Protein AF-A0A2M7BU93-F1 (afdb_monomer)

Secondary structure (DSSP, 8-state):
--EEEEEEEHHHHHHHHHHHT----HHHHHHHHHHHSEEEEEEEE----TT-HHHHHHHHHHHHT-SS------------

Mean predicted aligned error: 8.21 Å

Solvent-accessible surface area (backbone atoms only — not comparable to full-atom values): 4984 Å² total; per-residue (Å²): 114,62,76,43,74,45,79,41,59,44,51,64,50,50,54,51,27,62,77,71,74,46,79,84,59,63,67,62,52,49,51,52,48,55,77,68,24,44,65,78,46,61,44,62,45,49,75,61,56,98,83,40,64,68,59,52,51,52,48,48,61,62,49,78,73,41,96,78,48,79,74,62,79,50,74,66,74,77,90,122

Radius of gyration: 13.71 Å; Cα contacts (8 Å, |Δi|>4): 82; chains: 1; bounding box: 38×25×32 Å

Sequence (80 aa):
MPKAKVYIDGANVFYTQKDIGFSIDWEKTRKYLQESYDILEIRYYVGVKQDDEKMASYLIEIGKNSASSSAWWMNCQKDT

InterPro domains:
  IPR021139 NYN domain [PF01936] (4-55)

pLDDT: mean 76.22, std 20.26, range [31.7, 96.69]

Foldseek 3Di:
DAEDEAEEAVVVVVVVCVVVVHDDPLLVVVVVDVVVHNYPYHEYDDADDPPCVVSVVVCCVNVVPDPDYPHPHPHPPPPD

Nearest PDB structures (foldseek):
  2qip-assembly1_A-2  TM=6.230E-01  e=2.847E-01  Vibrio parahaemolyticus RIMD 2210633
  7o4o-assembly1_A  TM=4.520E-01  e=4.879E+00  Staphylococcus aureus

Organism: NCBI:txid1974808

Structure (mmCIF, N/CA/C/O backbone):
data_AF-A0A2M7BU93-F1
#
_entry.id   AF-A0A2M7BU93-F1
#
loop_
_atom_site.group_PDB
_atom_site.id
_atom_site.type_symbol
_atom_site.label_atom_id
_atom_site.label_alt_id
_atom_site.label_comp_id
_atom_site.label_asym_id
_atom_site.label_entity_id
_atom_site.label_seq_id
_atom_site.pdbx_PDB_ins_code
_atom_site.Cartn_x
_atom_site.Cartn_y
_atom_site.Cartn_z
_atom_site.occupancy
_atom_site.B_iso_or_equiv
_atom_site.auth_seq_id
_atom_site.auth_comp_id
_atom_site.auth_asym_id
_atom_site.auth_atom_id
_atom_site.pdbx_PDB_model_num
ATOM 1 N N . MET A 1 1 ? -13.959 -0.092 17.035 1.00 83.31 1 MET A N 1
ATOM 2 C CA . MET A 1 1 ? -13.610 -0.596 15.690 1.00 83.31 1 MET A CA 1
ATOM 3 C C . MET A 1 1 ? -12.692 -1.801 15.840 1.00 83.31 1 MET A C 1
ATOM 5 O O . MET A 1 1 ? -11.938 -1.824 16.810 1.00 83.31 1 MET A O 1
ATOM 9 N N . PRO A 1 2 ? -12.781 -2.817 14.966 1.00 93.38 2 PRO A N 1
ATOM 10 C CA . PRO A 1 2 ? -11.848 -3.941 14.978 1.00 93.38 2 PRO A CA 1
ATOM 11 C C . PRO A 1 2 ? -10.420 -3.464 14.692 1.00 93.38 2 PRO A C 1
ATOM 13 O O . PRO A 1 2 ? -10.211 -2.538 13.907 1.00 93.38 2 PRO A O 1
ATOM 16 N N . LYS A 1 3 ? -9.448 -4.103 15.347 1.00 96.69 3 LYS A N 1
ATOM 17 C CA . LYS A 1 3 ? -8.021 -3.819 15.167 1.00 96.69 3 LYS A CA 1
ATOM 18 C C . LYS A 1 3 ? -7.495 -4.512 13.922 1.00 96.69 3 LYS A C 1
ATOM 20 O O . LYS A 1 3 ? -7.795 -5.687 13.715 1.00 96.69 3 LYS A O 1
ATOM 25 N N . ALA A 1 4 ? -6.675 -3.819 13.140 1.00 96.44 4 ALA A N 1
ATOM 26 C CA . ALA A 1 4 ? -6.113 -4.368 11.911 1.00 96.44 4 ALA A CA 1
ATOM 27 C C . ALA A 1 4 ? -4.637 -3.995 11.718 1.00 96.44 4 ALA A C 1
ATOM 29 O O . A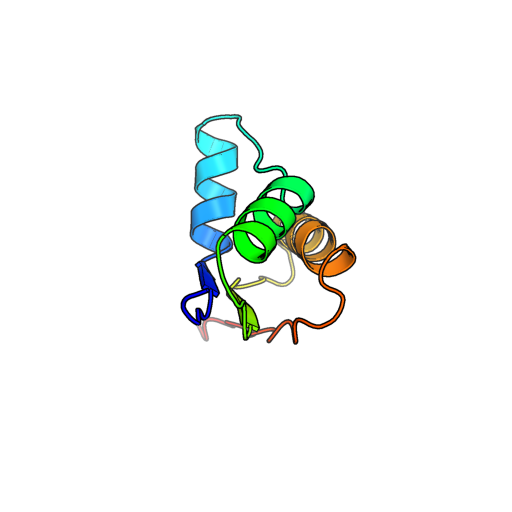LA A 1 4 ? -4.175 -2.935 12.141 1.00 96.44 4 ALA A O 1
ATOM 30 N N . LYS A 1 5 ? -3.902 -4.886 11.046 1.00 93.81 5 LYS A N 1
ATOM 31 C CA . LYS A 1 5 ? -2.573 -4.626 10.479 1.00 93.81 5 LYS A CA 1
ATOM 32 C C . LYS A 1 5 ? -2.645 -4.845 8.977 1.00 93.81 5 LYS A C 1
ATOM 34 O O . LYS A 1 5 ? -3.230 -5.833 8.537 1.00 93.81 5 LYS A O 1
ATOM 39 N N . VAL A 1 6 ? -2.058 -3.935 8.212 1.00 91.31 6 VAL A N 1
ATOM 40 C CA . VAL A 1 6 ? -2.137 -3.935 6.751 1.00 91.31 6 VAL A CA 1
ATOM 41 C C . VAL A 1 6 ? -0.751 -4.183 6.172 1.00 91.31 6 VAL A C 1
ATOM 43 O O . VAL A 1 6 ? 0.208 -3.488 6.505 1.00 91.31 6 VAL A O 1
ATOM 46 N N . TYR A 1 7 ? -0.657 -5.176 5.295 1.00 90.81 7 TYR A N 1
ATOM 47 C CA . TYR A 1 7 ? 0.576 -5.582 4.630 1.00 90.81 7 TYR A CA 1
ATOM 48 C C . TYR A 1 7 ? 0.333 -5.564 3.125 1.00 90.81 7 TYR A C 1
ATOM 50 O O . TYR A 1 7 ? -0.538 -6.277 2.632 1.00 90.81 7 TYR A O 1
ATOM 58 N N . ILE A 1 8 ? 1.066 -4.715 2.410 1.00 89.31 8 ILE A N 1
ATOM 59 C CA . ILE A 1 8 ? 0.866 -4.469 0.981 1.00 89.31 8 ILE A CA 1
ATOM 60 C C . ILE A 1 8 ? 2.114 -4.915 0.231 1.00 89.31 8 ILE A C 1
ATOM 62 O O . ILE A 1 8 ? 3.212 -4.430 0.498 1.00 89.31 8 ILE A O 1
ATOM 66 N N . ASP A 1 9 ? 1.937 -5.815 -0.732 1.00 89.56 9 ASP A N 1
ATOM 67 C CA . ASP A 1 9 ? 2.964 -6.138 -1.718 1.00 89.56 9 ASP A CA 1
ATOM 68 C C . ASP A 1 9 ? 2.987 -5.042 -2.787 1.00 89.56 9 ASP A C 1
ATOM 70 O O . ASP A 1 9 ? 2.175 -5.010 -3.715 1.00 89.56 9 ASP A O 1
ATOM 74 N N . GLY A 1 10 ? 3.899 -4.090 -2.619 1.00 85.19 10 GLY A N 1
ATOM 75 C CA . GLY A 1 10 ? 3.980 -2.934 -3.492 1.00 85.19 10 GLY A CA 1
ATOM 76 C C . GLY A 1 10 ? 4.515 -3.273 -4.881 1.00 85.19 10 GLY A C 1
ATOM 77 O O . GLY A 1 10 ? 4.187 -2.538 -5.806 1.00 85.19 10 GLY A O 1
ATOM 78 N N . ALA A 1 11 ? 5.257 -4.375 -5.066 1.00 85.31 11 ALA A N 1
ATOM 79 C CA . ALA A 1 11 ? 5.700 -4.795 -6.395 1.00 85.31 11 ALA A CA 1
ATOM 80 C C . ALA A 1 11 ? 4.502 -5.263 -7.228 1.00 85.31 11 ALA A C 1
ATOM 82 O O . ALA A 1 11 ? 4.272 -4.750 -8.323 1.00 85.31 11 ALA A O 1
ATOM 83 N N . ASN A 1 12 ? 3.684 -6.163 -6.677 1.00 89.50 12 ASN A N 1
ATOM 84 C CA . ASN A 1 12 ? 2.482 -6.641 -7.361 1.00 89.50 12 ASN A CA 1
ATOM 85 C C . ASN A 1 12 ? 1.503 -5.503 -7.662 1.00 89.50 12 ASN A C 1
ATOM 87 O O . ASN A 1 12 ? 0.989 -5.405 -8.778 1.00 89.50 12 ASN A O 1
ATOM 91 N N . VAL A 1 13 ? 1.290 -4.596 -6.707 1.00 90.50 13 VAL A N 1
ATOM 92 C CA . VAL A 1 13 ? 0.415 -3.438 -6.920 1.00 90.50 13 VAL A CA 1
ATOM 93 C C . VAL A 1 13 ? 0.984 -2.487 -7.979 1.00 90.50 13 VAL A C 1
ATOM 95 O O . VAL A 1 13 ? 0.249 -2.015 -8.842 1.00 90.50 13 VAL A O 1
ATOM 98 N N . PHE A 1 14 ? 2.292 -2.232 -7.974 1.00 87.88 14 PHE A N 1
ATOM 99 C CA . PHE A 1 14 ? 2.946 -1.375 -8.961 1.00 87.88 14 PHE A CA 1
ATOM 100 C C . PHE A 1 14 ? 2.832 -1.911 -10.392 1.00 87.88 14 PHE A C 1
ATOM 102 O O . PHE A 1 14 ? 2.438 -1.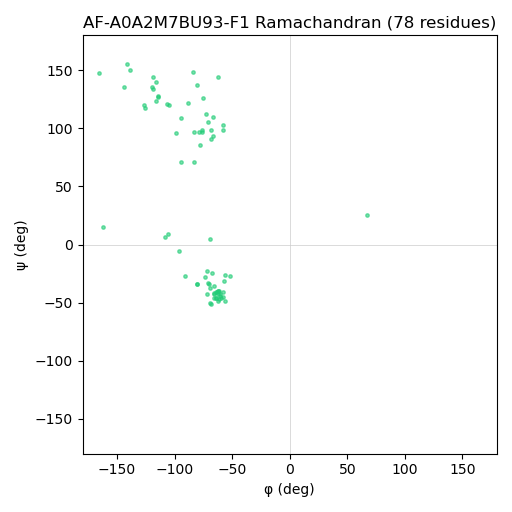163 -11.288 1.00 87.88 14 PHE A O 1
ATOM 109 N N . TYR A 1 15 ? 3.142 -3.193 -10.610 1.00 88.38 15 TYR A N 1
ATOM 110 C CA . TYR A 1 15 ? 3.030 -3.803 -11.937 1.00 88.38 15 TYR A CA 1
ATOM 111 C C . TYR A 1 15 ? 1.574 -3.872 -12.400 1.00 88.38 15 TYR A C 1
ATOM 113 O O . TYR A 1 15 ? 1.280 -3.464 -13.517 1.00 88.38 15 TYR A O 1
ATOM 121 N N . THR A 1 16 ? 0.645 -4.240 -11.512 1.00 92.00 16 THR A N 1
ATOM 122 C CA . THR A 1 16 ? -0.788 -4.275 -11.843 1.00 92.00 16 THR A CA 1
ATOM 123 C C . THR A 1 16 ? -1.304 -2.904 -12.276 1.00 92.00 16 THR A C 1
ATOM 125 O O . THR A 1 16 ? -1.970 -2.799 -13.298 1.00 92.00 16 THR A O 1
ATOM 128 N N . GLN A 1 17 ? -0.969 -1.837 -11.542 1.00 91.00 17 GLN A N 1
ATOM 129 C CA . GLN A 1 17 ? -1.350 -0.461 -11.886 1.00 91.00 17 GLN A CA 1
ATOM 130 C C . GLN A 1 17 ? -0.846 -0.039 -13.271 1.00 91.00 17 GLN A C 1
ATOM 132 O O . GLN A 1 17 ? -1.576 0.600 -14.030 1.00 91.00 17 GLN A O 1
ATOM 137 N N . LYS A 1 18 ? 0.390 -0.423 -13.617 1.00 89.19 18 LYS A N 1
ATOM 138 C CA . LYS A 1 18 ? 0.954 -0.172 -14.948 1.00 89.19 18 LYS A CA 1
ATOM 139 C C . LYS A 1 18 ? 0.214 -0.935 -16.037 1.00 89.19 18 LYS A C 1
ATOM 141 O O . LYS A 1 18 ? -0.106 -0.336 -17.059 1.00 89.19 18 LYS A O 1
ATOM 146 N N . ASP A 1 19 ? -0.063 -2.214 -15.807 1.00 93.19 19 ASP A N 1
ATOM 147 C CA . ASP A 1 19 ? -0.690 -3.087 -16.799 1.00 93.19 19 ASP A CA 1
ATOM 148 C C . ASP A 1 19 ? -2.128 -2.656 -17.112 1.00 93.19 19 ASP A C 1
ATOM 150 O O . ASP A 1 19 ? -2.558 -2.722 -18.262 1.00 93.19 19 ASP A O 1
ATOM 154 N N . ILE A 1 20 ? -2.865 -2.165 -16.109 1.00 94.12 20 ILE A N 1
ATOM 155 C CA . ILE A 1 20 ? -4.265 -1.742 -16.269 1.00 94.12 20 ILE A CA 1
ATOM 156 C C . ILE A 1 20 ? -4.433 -0.233 -16.518 1.00 94.12 20 ILE A C 1
ATOM 158 O O . ILE A 1 20 ? -5.553 0.224 -16.738 1.00 94.12 20 ILE A O 1
ATOM 162 N N . GLY A 1 21 ? -3.354 0.556 -16.457 1.00 92.06 21 GLY A N 1
ATOM 163 C CA . GLY A 1 21 ? -3.393 2.012 -16.650 1.00 92.06 21 GLY A CA 1
ATOM 164 C C . GLY A 1 21 ? -4.134 2.785 -15.551 1.00 92.06 21 GLY A C 1
ATOM 165 O O . GLY A 1 21 ? -4.649 3.873 -15.803 1.00 92.06 21 GLY A O 1
ATOM 166 N N . PHE A 1 22 ? -4.206 2.233 -14.339 1.00 89.38 22 PHE A N 1
ATOM 167 C CA . PHE A 1 22 ? -4.878 2.834 -13.184 1.00 89.38 22 PHE A CA 1
ATOM 168 C C . PHE A 1 22 ? -3.878 3.075 -12.058 1.00 89.38 22 PHE A C 1
ATOM 170 O O . PHE A 1 22 ? -2.998 2.254 -11.828 1.00 89.38 22 PHE A O 1
ATOM 177 N N . SER A 1 23 ? -4.047 4.162 -11.310 1.00 88.25 23 SER A N 1
ATOM 178 C CA . SER A 1 23 ? -3.235 4.472 -10.132 1.00 88.25 23 SER A CA 1
ATOM 179 C C . SER A 1 23 ? -4.096 4.535 -8.875 1.00 88.25 23 SER A C 1
ATOM 181 O O . SER A 1 23 ? -5.135 5.198 -8.853 1.00 88.25 23 SER A O 1
ATOM 183 N N . ILE A 1 24 ? -3.631 3.897 -7.809 1.00 89.25 24 ILE A N 1
ATOM 184 C CA . ILE A 1 24 ? -4.232 3.968 -6.485 1.00 89.25 24 ILE A CA 1
ATOM 185 C C . ILE A 1 24 ? -3.894 5.317 -5.863 1.00 89.25 24 ILE A C 1
ATOM 187 O O . ILE A 1 24 ? -2.733 5.686 -5.704 1.00 89.25 24 ILE A O 1
ATOM 191 N N . ASP A 1 25 ? -4.934 6.019 -5.432 1.00 90.62 25 ASP A N 1
ATOM 192 C CA . ASP A 1 25 ? -4.800 7.165 -4.546 1.00 90.62 25 ASP A CA 1
ATOM 193 C C . ASP A 1 25 ? -4.523 6.658 -3.124 1.00 90.62 25 ASP A C 1
ATOM 195 O O . ASP A 1 25 ? -5.423 6.245 -2.378 1.00 90.62 25 ASP A O 1
ATOM 199 N N . TRP A 1 26 ? -3.245 6.632 -2.759 1.00 86.31 26 TRP A N 1
ATOM 200 C CA . TRP A 1 26 ? -2.814 6.108 -1.469 1.00 86.31 26 TRP A CA 1
ATOM 201 C C . TRP A 1 26 ? -3.280 6.962 -0.287 1.00 86.31 26 TRP A C 1
ATOM 203 O O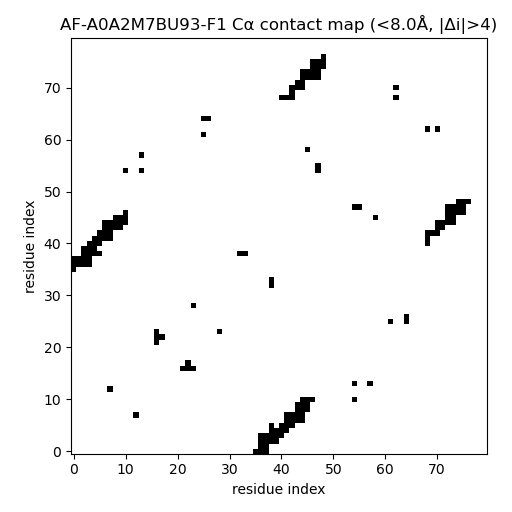 . TRP A 1 26 ? -3.421 6.435 0.818 1.00 86.31 26 TRP A O 1
ATOM 213 N N . GLU A 1 27 ? -3.544 8.256 -0.492 1.00 88.44 27 GLU A N 1
ATOM 214 C CA . GLU A 1 27 ? -4.071 9.142 0.550 1.00 88.44 27 GLU A CA 1
ATOM 215 C C . GLU A 1 27 ? -5.504 8.766 0.899 1.00 88.44 27 GLU A C 1
ATOM 217 O O . GLU A 1 27 ? -5.799 8.479 2.063 1.00 88.44 27 GLU A O 1
ATOM 222 N N . LYS A 1 28 ? -6.360 8.636 -0.118 1.00 92.62 28 LYS A N 1
ATOM 223 C CA . LYS A 1 28 ? -7.733 8.157 0.072 1.00 92.62 28 LYS A CA 1
ATOM 224 C C . LYS A 1 28 ? -7.772 6.741 0.626 1.00 92.62 28 LYS A C 1
ATOM 226 O O . LYS A 1 28 ? -8.573 6.463 1.513 1.00 92.62 28 LYS A O 1
ATOM 231 N N . THR A 1 29 ? -6.886 5.865 0.157 1.00 91.75 29 THR A N 1
ATOM 232 C CA . THR A 1 29 ? -6.813 4.475 0.629 1.00 91.75 29 THR A CA 1
ATOM 233 C C . THR A 1 29 ? -6.486 4.407 2.120 1.00 91.75 29 THR A C 1
ATOM 235 O O . THR A 1 29 ? -7.163 3.704 2.868 1.00 91.75 29 THR A O 1
ATOM 238 N N . ARG A 1 30 ? -5.490 5.171 2.591 1.00 88.56 30 ARG A N 1
ATOM 239 C CA . ARG A 1 30 ? -5.152 5.229 4.022 1.00 88.56 30 ARG A CA 1
ATOM 240 C C . ARG A 1 30 ? -6.286 5.810 4.852 1.00 88.56 30 ARG A C 1
ATOM 242 O O . ARG A 1 30 ? -6.631 5.216 5.868 1.00 88.56 30 ARG A O 1
ATOM 249 N N . LYS A 1 31 ? -6.871 6.922 4.402 1.00 93.31 31 LYS A N 1
ATOM 250 C CA . LYS A 1 31 ? -8.004 7.552 5.083 1.00 93.31 31 LYS A CA 1
ATOM 251 C C . LYS A 1 31 ? -9.157 6.563 5.245 1.00 93.31 31 LYS A C 1
ATOM 253 O O . LYS A 1 31 ? -9.628 6.358 6.356 1.00 93.31 31 LYS A O 1
ATOM 258 N N . TYR A 1 32 ? -9.520 5.868 4.169 1.00 95.19 32 TYR A N 1
ATOM 259 C CA . TYR A 1 32 ? -10.553 4.836 4.195 1.00 95.19 32 TYR A CA 1
ATOM 260 C C . TYR A 1 32 ? -10.240 3.714 5.197 1.00 95.19 32 TYR A C 1
ATOM 262 O O . TYR A 1 32 ? -11.104 3.320 5.980 1.00 95.19 32 TYR A O 1
ATOM 270 N N . LEU A 1 33 ? -8.999 3.214 5.215 1.00 93.12 33 LEU A N 1
ATOM 271 C CA . LEU A 1 33 ? -8.577 2.168 6.151 1.00 93.12 33 LEU A CA 1
ATOM 272 C C . LEU A 1 33 ? -8.636 2.639 7.613 1.00 93.12 33 LEU A C 1
ATOM 274 O O . LEU A 1 33 ? -9.085 1.882 8.468 1.00 93.12 33 LEU A O 1
ATOM 278 N N . GLN A 1 34 ? -8.218 3.874 7.892 1.00 92.44 34 GLN A N 1
ATOM 279 C CA . GLN A 1 34 ? -8.233 4.472 9.233 1.00 92.44 34 GLN A CA 1
ATOM 280 C C . GLN A 1 34 ? -9.647 4.805 9.725 1.00 92.44 34 GLN A C 1
ATOM 282 O O . GLN A 1 34 ? -9.916 4.711 10.917 1.00 92.44 34 GLN A O 1
ATOM 287 N N . GLU A 1 35 ? -10.556 5.179 8.824 1.00 95.31 35 GLU A N 1
ATOM 288 C CA . GLU A 1 35 ? -11.971 5.401 9.148 1.00 95.31 35 GLU A CA 1
ATOM 289 C C . GLU A 1 35 ? -12.721 4.079 9.379 1.00 95.31 35 GLU A C 1
ATOM 291 O O . GLU A 1 35 ? -13.689 4.037 10.136 1.00 95.31 35 GLU A O 1
ATOM 296 N N . SER A 1 36 ? -12.266 2.993 8.747 1.00 95.69 36 SER A N 1
ATOM 297 C CA . SER A 1 36 ? -12.920 1.680 8.807 1.00 95.69 36 SER A CA 1
ATOM 298 C C . SER A 1 36 ? -12.408 0.783 9.944 1.00 95.69 36 SER A C 1
ATOM 300 O O . SER A 1 36 ? -13.136 -0.095 10.415 1.00 95.69 36 SER A O 1
ATOM 302 N N . TYR A 1 37 ? -11.161 0.970 10.387 1.00 96.19 37 TYR A N 1
ATOM 303 C CA . TYR A 1 37 ? -10.480 0.085 11.336 1.00 96.19 37 TYR A CA 1
ATOM 304 C C . TYR A 1 37 ? -9.619 0.863 12.333 1.00 96.19 37 TYR A C 1
ATOM 306 O O . TYR A 1 37 ? -9.096 1.933 12.038 1.00 96.19 37 TYR A O 1
ATOM 314 N N . ASP A 1 38 ? -9.378 0.256 13.496 1.00 95.12 38 ASP A N 1
ATOM 315 C CA . ASP A 1 38 ? -8.300 0.683 14.392 1.00 95.12 38 ASP A CA 1
ATOM 316 C C . ASP A 1 38 ? -6.964 0.150 13.839 1.00 95.12 38 ASP A C 1
ATOM 318 O O . ASP A 1 38 ? -6.543 -0.978 14.125 1.00 95.12 38 ASP A O 1
ATOM 322 N N . ILE A 1 39 ? -6.365 0.915 12.921 1.00 94.19 39 ILE A N 1
ATOM 323 C CA . ILE A 1 39 ? -5.141 0.538 12.207 1.00 94.19 39 ILE A CA 1
ATOM 324 C C . ILE A 1 39 ? -3.943 0.626 13.152 1.00 94.19 39 ILE A C 1
ATOM 326 O O . ILE A 1 39 ? -3.506 1.710 13.529 1.00 94.19 39 ILE A O 1
ATOM 330 N N . LEU A 1 40 ? -3.360 -0.529 13.470 1.00 93.06 40 LEU A N 1
ATOM 331 C CA . LEU A 1 40 ? -2.155 -0.621 14.293 1.00 93.06 40 LEU A CA 1
ATOM 332 C C . LEU A 1 40 ? -0.887 -0.337 13.485 1.00 93.06 40 LEU A C 1
ATOM 334 O O . LEU A 1 40 ? 0.090 0.170 14.026 1.00 93.06 40 LEU A O 1
ATOM 338 N N . GLU A 1 41 ? -0.879 -0.727 12.207 1.00 89.50 41 GLU A N 1
ATOM 339 C CA . GLU A 1 41 ? 0.279 -0.596 11.329 1.00 89.50 41 GLU A CA 1
ATOM 340 C C . GLU A 1 41 ? -0.094 -0.782 9.848 1.00 89.50 41 GLU A C 1
ATOM 342 O O . GLU A 1 41 ? -0.957 -1.600 9.518 1.00 89.50 41 GLU A O 1
ATOM 347 N N . ILE A 1 42 ? 0.616 -0.074 8.960 1.00 87.12 42 ILE A N 1
ATOM 348 C CA . ILE A 1 42 ? 0.620 -0.307 7.510 1.00 87.12 42 ILE A CA 1
ATOM 349 C C . ILE A 1 42 ? 2.070 -0.476 7.040 1.00 87.12 42 ILE A C 1
ATOM 351 O O . ILE A 1 42 ? 2.879 0.447 7.193 1.00 87.12 42 ILE A O 1
ATOM 355 N N . ARG A 1 43 ? 2.390 -1.633 6.448 1.00 85.94 43 ARG A N 1
ATOM 356 C CA . ARG A 1 43 ? 3.698 -1.939 5.847 1.00 85.94 43 ARG A CA 1
ATOM 357 C C . ARG A 1 43 ? 3.578 -2.175 4.347 1.00 85.94 43 ARG A C 1
ATOM 359 O O . ARG A 1 43 ? 2.668 -2.870 3.899 1.00 85.94 43 ARG A O 1
ATOM 366 N N . TYR A 1 44 ? 4.548 -1.655 3.602 1.00 83.00 44 TYR A N 1
ATOM 367 C CA . TYR A 1 44 ? 4.694 -1.869 2.165 1.00 83.00 44 TYR A CA 1
ATOM 368 C C . TYR A 1 44 ? 5.976 -2.660 1.908 1.00 83.00 44 TYR A C 1
ATOM 370 O O . TYR A 1 44 ? 7.042 -2.267 2.381 1.00 83.00 44 TYR A O 1
ATOM 378 N N . TYR A 1 45 ? 5.871 -3.757 1.165 1.00 83.19 45 TYR A N 1
ATOM 379 C CA . TYR A 1 45 ? 7.001 -4.590 0.767 1.00 83.19 45 TYR A CA 1
ATOM 380 C C . TYR A 1 45 ? 7.298 -4.372 -0.705 1.00 83.19 45 TYR A C 1
ATOM 382 O O . TYR A 1 45 ? 6.439 -4.603 -1.552 1.00 83.19 45 TYR A O 1
ATOM 390 N N . VAL A 1 46 ? 8.513 -3.926 -1.011 1.00 77.12 46 VAL A N 1
ATOM 391 C CA . VAL A 1 46 ? 8.967 -3.711 -2.386 1.00 77.12 46 VAL A CA 1
ATOM 392 C C . VAL A 1 46 ? 10.437 -4.090 -2.482 1.00 77.12 46 VAL A C 1
ATOM 394 O O . VAL A 1 46 ? 11.232 -3.723 -1.618 1.00 77.12 46 VAL A O 1
ATOM 397 N N . GLY A 1 47 ? 10.798 -4.812 -3.542 1.00 74.06 47 GLY A N 1
ATOM 398 C CA . GLY A 1 47 ? 12.191 -5.016 -3.923 1.00 74.06 47 GLY A CA 1
ATOM 399 C C . GLY A 1 47 ? 12.638 -3.894 -4.853 1.00 74.06 47 GLY A C 1
ATOM 400 O O . GLY A 1 47 ? 12.049 -3.709 -5.915 1.00 74.06 47 GLY A O 1
ATOM 401 N N . VAL A 1 48 ? 13.679 -3.160 -4.469 1.00 66.31 48 VAL A N 1
ATOM 402 C CA . VAL A 1 48 ? 14.270 -2.110 -5.308 1.00 66.31 48 VAL A CA 1
ATOM 403 C C . VAL A 1 48 ? 15.567 -2.640 -5.880 1.00 66.31 48 VAL A C 1
ATOM 405 O O . VAL A 1 48 ? 16.465 -3.020 -5.134 1.00 66.31 48 VAL A O 1
ATOM 408 N N . LYS A 1 49 ? 15.658 -2.692 -7.207 1.00 71.81 49 LYS A N 1
ATOM 409 C CA . LYS A 1 49 ? 16.939 -2.880 -7.893 1.00 71.81 49 LYS A CA 1
ATOM 410 C C . LYS A 1 49 ? 17.610 -1.513 -8.021 1.00 71.81 49 LYS A C 1
ATOM 412 O O . LYS A 1 49 ? 16.898 -0.521 -8.158 1.00 71.81 49 LYS A O 1
ATOM 417 N N . GLN A 1 50 ? 18.945 -1.464 -7.998 1.00 62.03 50 GLN A N 1
ATOM 418 C CA . GLN A 1 50 ? 19.708 -0.204 -8.074 1.00 62.03 50 GLN A CA 1
ATOM 419 C C . GLN A 1 50 ? 19.309 0.685 -9.266 1.00 62.03 50 GLN A C 1
ATOM 421 O O . GLN A 1 50 ? 19.359 1.902 -9.134 1.00 62.03 50 GLN A O 1
ATOM 426 N N . ASP A 1 51 ? 18.805 0.091 -10.352 1.00 71.00 51 ASP A N 1
ATOM 427 C CA . ASP A 1 51 ? 18.450 0.806 -11.583 1.00 71.00 51 ASP A CA 1
ATOM 428 C C . ASP A 1 51 ? 16.932 0.989 -11.798 1.00 71.00 51 ASP A C 1
ATOM 430 O O . ASP A 1 51 ? 16.497 1.400 -12.874 1.00 71.00 51 ASP A O 1
ATOM 434 N N . ASP A 1 52 ? 16.082 0.671 -10.811 1.00 71.38 52 ASP A N 1
ATOM 435 C CA . ASP A 1 52 ? 14.623 0.800 -10.958 1.00 71.38 52 ASP A CA 1
ATOM 436 C C . ASP A 1 52 ? 14.099 2.145 -10.431 1.00 71.38 52 ASP A C 1
ATOM 438 O O . ASP A 1 52 ? 13.409 2.235 -9.410 1.00 71.38 52 ASP A O 1
ATOM 442 N N . GLU A 1 53 ? 14.417 3.215 -11.163 1.00 78.06 53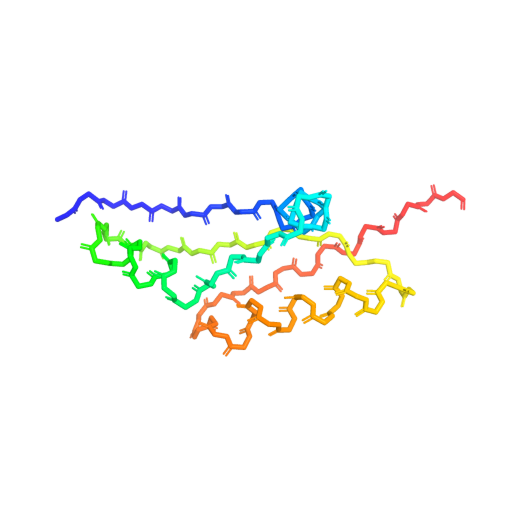 GLU A N 1
ATOM 443 C CA . GLU A 1 53 ? 14.005 4.588 -10.838 1.00 78.06 53 GLU A CA 1
ATOM 444 C C . GLU A 1 53 ? 12.480 4.747 -10.725 1.00 78.06 53 GLU A C 1
ATOM 446 O O . GLU A 1 53 ? 11.982 5.552 -9.930 1.00 78.06 53 GLU A O 1
ATOM 451 N N . LYS A 1 54 ? 11.708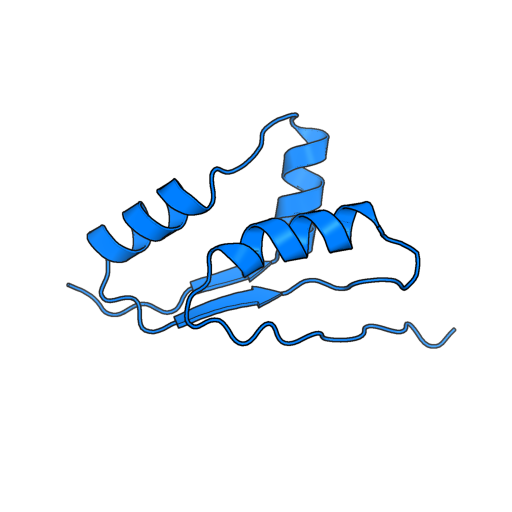 3.963 -11.491 1.00 78.88 54 LYS A N 1
ATOM 452 C CA . LYS A 1 54 ? 10.239 4.036 -11.475 1.00 78.88 54 LYS A CA 1
ATOM 453 C C . LYS A 1 54 ? 9.6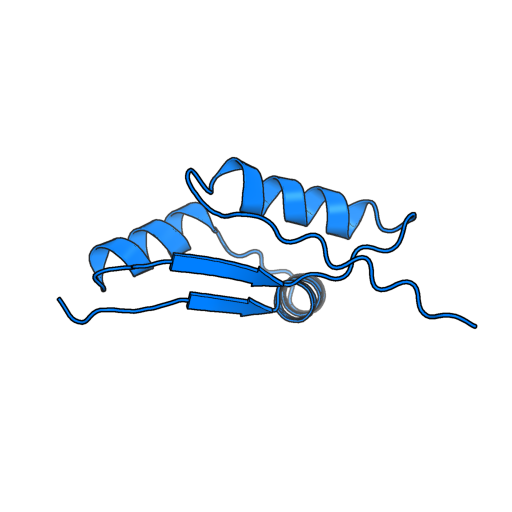83 3.453 -10.179 1.00 78.88 54 LYS A C 1
ATOM 455 O O . LYS A 1 54 ? 8.777 4.038 -9.589 1.00 78.88 54 LYS A O 1
ATOM 460 N N . MET A 1 55 ? 10.226 2.325 -9.730 1.00 77.06 55 MET A N 1
ATOM 461 C CA . MET A 1 55 ? 9.854 1.711 -8.458 1.00 77.06 55 MET A CA 1
ATOM 462 C C . MET A 1 55 ? 10.332 2.550 -7.267 1.00 77.06 55 MET A C 1
ATOM 464 O O . MET A 1 55 ? 9.590 2.714 -6.301 1.00 77.06 55 MET A O 1
ATOM 468 N N . ALA A 1 56 ? 11.518 3.160 -7.359 1.00 74.94 56 ALA A N 1
ATOM 469 C CA . ALA A 1 56 ? 12.001 4.119 -6.366 1.00 74.94 56 ALA A CA 1
ATOM 470 C C . ALA A 1 56 ? 11.078 5.347 -6.249 1.00 74.94 56 ALA A C 1
ATOM 472 O O . ALA A 1 56 ? 10.712 5.749 -5.146 1.00 74.94 56 ALA A O 1
ATOM 473 N N . SER A 1 57 ? 10.635 5.906 -7.378 1.00 77.75 57 SER A N 1
ATOM 474 C CA . SER A 1 57 ? 9.689 7.033 -7.397 1.00 77.75 57 SER A CA 1
ATOM 475 C C . SER A 1 57 ? 8.340 6.659 -6.776 1.00 77.75 57 SER A C 1
ATOM 477 O O . SER A 1 57 ? 7.802 7.410 -5.962 1.00 77.75 57 SER A O 1
ATOM 479 N N . TYR A 1 58 ? 7.833 5.465 -7.090 1.00 79.94 58 TYR A N 1
ATOM 480 C CA . TYR A 1 58 ? 6.611 4.924 -6.498 1.00 79.94 58 TYR A CA 1
ATOM 481 C C . TYR A 1 58 ? 6.735 4.722 -4.979 1.00 79.94 58 TYR A C 1
ATOM 483 O O . TYR A 1 58 ? 5.826 5.054 -4.220 1.00 79.94 58 TYR A O 1
ATOM 491 N N . LEU A 1 59 ? 7.893 4.250 -4.508 1.00 75.50 59 LEU A N 1
ATOM 492 C CA . LEU A 1 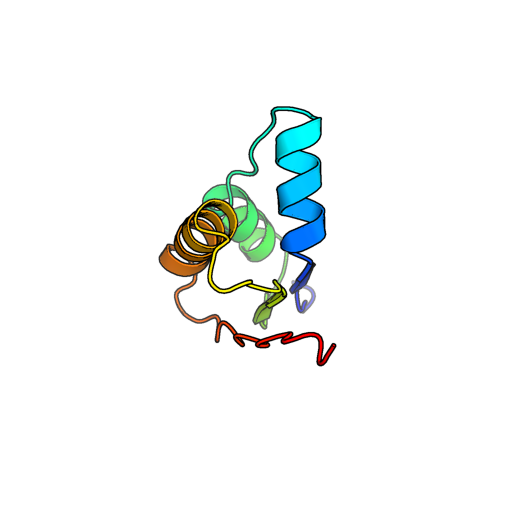59 ? 8.180 4.120 -3.079 1.00 75.50 59 LEU A CA 1
ATOM 493 C C . LEU A 1 59 ? 8.188 5.462 -2.349 1.00 75.50 59 LEU A C 1
ATOM 495 O O . LEU A 1 59 ? 7.673 5.575 -1.236 1.00 75.50 59 LEU A O 1
ATOM 499 N N . ILE A 1 60 ? 8.754 6.489 -2.978 1.00 74.81 60 ILE A N 1
ATOM 500 C CA . ILE A 1 60 ? 8.727 7.848 -2.442 1.00 74.81 60 ILE A CA 1
ATOM 501 C C . ILE A 1 60 ? 7.279 8.345 -2.344 1.00 74.81 60 ILE A C 1
ATOM 503 O O . ILE A 1 60 ? 6.923 8.974 -1.353 1.00 74.81 60 ILE A O 1
ATOM 507 N N . GLU A 1 61 ? 6.429 8.054 -3.325 1.00 75.88 61 GLU A N 1
ATOM 508 C CA . GLU A 1 61 ? 5.019 8.458 -3.327 1.00 75.88 61 GLU A CA 1
ATOM 509 C C . GLU A 1 61 ? 4.213 7.814 -2.184 1.00 75.88 61 GLU A C 1
ATOM 511 O O . GLU A 1 61 ? 3.500 8.508 -1.446 1.00 75.88 61 GLU A O 1
ATOM 516 N N . ILE A 1 62 ? 4.372 6.504 -1.971 1.00 75.19 62 ILE A N 1
ATOM 517 C CA . ILE A 1 62 ? 3.704 5.809 -0.861 1.00 75.19 62 ILE A CA 1
ATOM 518 C C . ILE A 1 62 ? 4.294 6.205 0.504 1.00 75.19 62 ILE A C 1
ATOM 520 O O . ILE A 1 62 ? 3.546 6.301 1.479 1.00 75.19 62 ILE A O 1
ATOM 524 N N . GLY A 1 63 ? 5.605 6.481 0.564 1.00 67.44 63 GLY A N 1
ATOM 525 C CA . GLY A 1 63 ? 6.352 6.807 1.783 1.00 67.44 63 GLY A CA 1
ATOM 526 C C . GLY A 1 63 ? 6.216 8.260 2.250 1.00 67.44 63 GLY A C 1
ATOM 527 O O . GLY A 1 63 ? 6.146 8.518 3.450 1.00 67.44 63 GLY A O 1
ATOM 528 N N . LYS A 1 64 ? 6.088 9.225 1.327 1.00 57.19 64 LYS A N 1
ATOM 529 C CA . LYS A 1 64 ? 5.851 10.653 1.638 1.00 57.19 64 LYS A CA 1
ATOM 530 C C . LYS A 1 64 ? 4.610 10.880 2.495 1.00 57.19 64 LYS A C 1
ATOM 532 O O . LYS A 1 6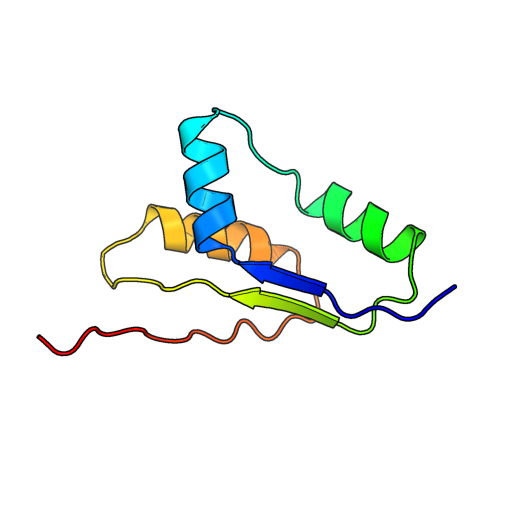4 ? 4.529 11.860 3.223 1.00 57.19 64 LYS A O 1
ATOM 537 N N . ASN A 1 65 ? 3.656 9.964 2.405 1.00 51.41 65 ASN A N 1
ATOM 538 C CA . ASN A 1 65 ? 2.376 10.072 3.074 1.00 51.41 65 ASN A CA 1
ATOM 539 C C . ASN A 1 65 ? 2.213 9.097 4.254 1.00 51.41 65 ASN A C 1
ATOM 541 O O . ASN A 1 65 ? 1.123 8.974 4.817 1.00 51.41 65 ASN A O 1
ATOM 545 N N . SER A 1 66 ? 3.270 8.372 4.624 1.00 48.59 66 SER A N 1
ATOM 546 C CA . SER A 1 66 ? 3.279 7.517 5.805 1.00 48.59 66 SER A CA 1
ATOM 547 C C . SER A 1 66 ? 3.963 8.236 6.964 1.00 48.59 66 SER A C 1
ATOM 549 O O . SER A 1 66 ? 5.180 8.183 7.101 1.00 48.59 66 SER A O 1
ATOM 551 N N . ALA A 1 67 ? 3.185 8.871 7.840 1.00 37.69 67 ALA A N 1
ATOM 552 C CA . ALA A 1 67 ? 3.705 9.537 9.040 1.00 37.69 67 ALA A CA 1
ATOM 553 C C . ALA A 1 67 ? 4.254 8.570 10.120 1.00 37.69 67 ALA A C 1
ATOM 555 O O . ALA A 1 67 ? 4.611 9.008 11.209 1.00 37.69 67 ALA A O 1
ATOM 556 N N . SER A 1 68 ? 4.318 7.254 9.867 1.00 35.72 68 SER A N 1
ATOM 557 C CA . SER A 1 68 ? 4.824 6.274 10.846 1.00 35.72 68 SER A CA 1
ATOM 558 C C . SER A 1 68 ? 5.220 4.907 10.255 1.00 35.72 68 SER A C 1
ATOM 560 O O . SER A 1 68 ? 5.379 3.933 10.987 1.00 35.72 68 SER A O 1
ATOM 562 N N . SER A 1 69 ? 5.382 4.770 8.936 1.00 38.09 69 SER A N 1
ATOM 563 C CA . SER A 1 69 ? 5.730 3.465 8.356 1.00 38.09 69 SER A CA 1
ATOM 564 C C . SER A 1 69 ? 7.239 3.360 8.200 1.00 38.09 69 SER A C 1
ATOM 566 O O . SER A 1 69 ? 7.833 3.999 7.337 1.00 38.09 69 SER A O 1
ATOM 568 N N . SER A 1 70 ? 7.861 2.524 9.028 1.00 38.75 70 SER A N 1
ATOM 569 C CA . SER A 1 70 ? 9.210 2.022 8.776 1.00 38.75 70 SER A CA 1
ATOM 570 C C . SER A 1 70 ? 9.203 1.302 7.422 1.00 38.75 70 SER A C 1
ATOM 572 O O . SER A 1 70 ? 8.737 0.169 7.310 1.00 38.75 70 SER A O 1
ATOM 574 N N . ALA A 1 71 ? 9.647 1.990 6.368 1.00 43.00 71 ALA A N 1
ATOM 575 C CA . ALA A 1 71 ? 9.923 1.378 5.078 1.00 43.00 71 ALA A CA 1
ATOM 576 C C . ALA A 1 71 ? 11.141 0.469 5.271 1.00 43.00 71 ALA A C 1
ATOM 578 O O . ALA A 1 71 ? 12.279 0.931 5.347 1.00 43.00 71 ALA A O 1
ATOM 579 N N . TRP A 1 72 ? 10.892 -0.827 5.444 1.00 40.69 72 TRP A N 1
ATOM 580 C CA . TRP A 1 72 ? 11.953 -1.822 5.483 1.00 40.69 72 TRP A CA 1
ATOM 581 C C . TRP A 1 72 ? 12.411 -2.056 4.048 1.00 40.69 72 TRP A C 1
ATOM 583 O O . TRP A 1 72 ? 11.771 -2.775 3.284 1.00 40.69 72 TRP A O 1
ATOM 593 N N . TRP A 1 73 ? 13.508 -1.398 3.681 1.00 41.97 73 TRP A N 1
ATOM 594 C CA . TRP A 1 73 ? 14.218 -1.634 2.431 1.00 41.97 73 TRP A CA 1
ATOM 595 C C . TRP A 1 73 ? 14.826 -3.032 2.486 1.00 41.97 73 TRP A C 1
ATOM 597 O O . TRP A 1 73 ? 15.918 -3.228 3.017 1.00 41.97 73 TRP A O 1
ATOM 607 N N . MET A 1 74 ? 14.107 -4.030 1.977 1.00 38.22 74 MET A N 1
ATOM 608 C CA . MET A 1 74 ? 14.688 -5.352 1.789 1.00 38.22 74 MET A CA 1
ATOM 609 C C . MET A 1 74 ? 15.435 -5.329 0.457 1.00 38.22 74 MET A C 1
ATOM 611 O O . MET A 1 74 ? 14.841 -5.438 -0.615 1.00 38.22 74 MET A O 1
ATOM 615 N N . ASN A 1 75 ? 16.745 -5.095 0.539 1.00 37.50 75 ASN A N 1
ATOM 616 C CA . ASN A 1 75 ? 17.643 -5.092 -0.607 1.00 37.50 75 ASN A CA 1
ATOM 617 C C . ASN A 1 75 ? 17.744 -6.531 -1.129 1.00 37.50 75 ASN A C 1
ATOM 619 O O . ASN A 1 75 ? 18.530 -7.3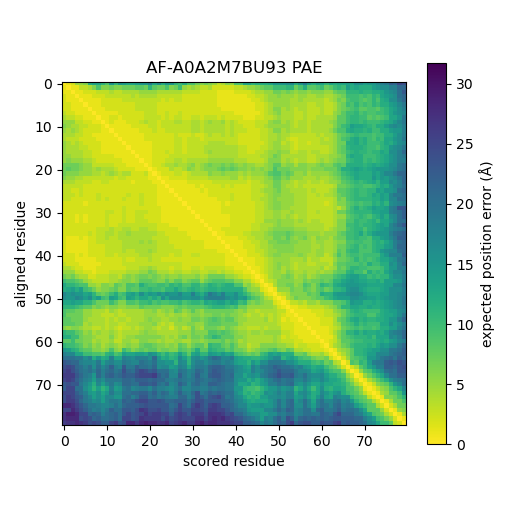36 -0.638 1.00 37.50 75 ASN A O 1
ATOM 623 N N . CYS A 1 76 ? 16.872 -6.893 -2.067 1.00 38.78 76 CYS A N 1
ATOM 624 C CA . CYS A 1 76 ? 16.882 -8.207 -2.690 1.00 38.78 76 CYS A CA 1
ATOM 625 C C . CYS A 1 76 ? 17.919 -8.181 -3.823 1.00 38.78 76 CYS A C 1
ATOM 627 O O . CYS A 1 76 ? 17.571 -8.143 -5.004 1.00 38.78 76 CYS A O 1
ATOM 629 N N . GLN A 1 77 ? 19.205 -8.134 -3.458 1.00 31.70 77 GLN A N 1
ATOM 630 C CA . GLN A 1 77 ? 20.266 -8.531 -4.375 1.00 31.70 77 GLN A CA 1
ATOM 631 C C . GLN A 1 77 ? 20.088 -10.033 -4.603 1.00 31.70 77 GLN A C 1
ATOM 633 O O . GLN A 1 77 ? 20.235 -10.837 -3.687 1.00 31.70 77 GLN A O 1
ATOM 638 N N . LYS A 1 78 ? 19.663 -10.408 -5.812 1.00 37.56 78 LYS A N 1
ATOM 639 C CA . LYS A 1 78 ? 19.828 -11.786 -6.261 1.00 37.56 78 LYS A CA 1
ATOM 640 C C . LYS A 1 78 ? 21.319 -11.956 -6.509 1.00 37.56 78 LYS A C 1
ATOM 642 O O . LYS A 1 78 ? 21.824 -11.408 -7.483 1.00 37.56 78 LYS A O 1
ATOM 647 N N . ASP A 1 79 ? 21.981 -12.663 -5.603 1.00 36.34 79 ASP A N 1
ATOM 648 C CA . ASP A 1 79 ? 23.298 -13.235 -5.848 1.00 36.34 79 ASP A CA 1
ATOM 649 C C . ASP A 1 79 ? 23.182 -14.154 -7.073 1.00 36.34 79 ASP A C 1
ATOM 651 O O . ASP A 1 79 ? 22.612 -15.246 -7.001 1.00 36.34 79 ASP A O 1
ATOM 655 N N . THR A 1 80 ? 23.658 -13.670 -8.215 1.00 35.06 80 THR A N 1
ATOM 656 C CA . THR A 1 80 ? 23.973 -14.464 -9.410 1.00 35.06 80 THR A CA 1
ATOM 657 C C . THR A 1 80 ? 25.256 -13.939 -10.002 1.00 35.06 80 THR A C 1
ATOM 659 O O . THR A 1 80 ? 25.333 -12.698 -10.151 1.00 35.06 80 THR A O 1
#